Protein AF-A0A3N6N5E8-F1 (afdb_monomer)

Foldseek 3Di:
DFPPVPDDDPDPQWDDDRWKIWGHDFLDPVVLVVCCVVCVVCNVVSVQQNVVCVVPVHIRMDTDD

Solvent-accessible surface area (backbone atoms only — not comparable to full-atom values): 3874 Å² total; per-residue (Å²): 96,78,58,79,75,67,89,78,75,100,47,91,44,54,49,74,60,77,47,35,45,37,44,65,64,75,59,43,72,67,54,45,53,51,48,37,71,74,40,64,92,47,40,70,59,52,50,52,30,34,56,36,19,77,77,37,81,86,54,20,54,51,71,52,96

Sequence (65 aa):
MINDGNFKIDDSRFSWDTYSIVFQGFMISTTFAQLQAKYPYYQEVFQRLYQNYQVVPCSSSFRFK

Nearest PDB structures (foldseek):
  4j2g-assembly3_A  TM=2.216E-01  e=2.985E+00  Lachancea thermotolerans CBS 6340

pLDDT: mean 80.65, std 13.86, range [36.22, 93.88]

Radius of gyration: 10.87 Å; Cα contacts (8 Å, |Δi|>4): 83; chains: 1; bounding box: 27×19×26 Å

Secondary structure (DSSP, 8-state):
----S------TTEEE-SSEEEE-S---HHHHHHHHHH-GGGHHHHHHHHHHHHH-TT-EEEE--

Mean predicted aligned error: 6.32 Å

Structure (mmCIF, N/CA/C/O backbone):
data_AF-A0A3N6N5E8-F1
#
_entry.id   AF-A0A3N6N5E8-F1
#
loop_
_atom_site.group_PDB
_atom_site.id
_atom_site.type_symbol
_atom_site.label_atom_id
_atom_site.label_alt_id
_atom_site.label_comp_id
_atom_site.label_asym_id
_atom_site.label_entity_id
_atom_site.label_seq_id
_atom_site.pdbx_PDB_ins_code
_atom_site.Cartn_x
_atom_site.Cartn_y
_atom_site.Cartn_z
_atom_site.occupancy
_atom_site.B_iso_or_equiv
_atom_site.auth_seq_id
_atom_site.auth_comp_id
_atom_site.auth_asym_id
_atom_site.auth_atom_id
_atom_site.pdbx_PDB_model_num
ATOM 1 N N . MET A 1 1 ? 9.702 9.214 -12.315 1.00 41.81 1 MET A N 1
ATOM 2 C CA . MET A 1 1 ? 9.810 9.226 -10.835 1.00 41.81 1 MET A CA 1
ATOM 3 C C . MET A 1 1 ? 9.902 7.768 -10.443 1.00 41.81 1 MET A C 1
ATOM 5 O O . MET A 1 1 ? 8.905 7.066 -10.540 1.00 41.81 1 MET A O 1
ATOM 9 N N . ILE A 1 2 ? 11.124 7.290 -10.220 1.00 36.22 2 ILE A N 1
ATOM 10 C CA . ILE A 1 2 ? 11.448 5.863 -10.167 1.00 36.22 2 ILE A CA 1
ATOM 11 C C . ILE A 1 2 ? 10.863 5.296 -8.868 1.00 36.22 2 ILE A C 1
ATOM 13 O O . ILE A 1 2 ? 11.089 5.854 -7.797 1.00 36.22 2 ILE A O 1
ATOM 17 N N . ASN A 1 3 ? 10.079 4.216 -8.949 1.00 48.94 3 ASN A N 1
ATOM 18 C CA . ASN A 1 3 ? 9.901 3.354 -7.784 1.00 48.94 3 ASN A CA 1
ATOM 19 C C . ASN A 1 3 ? 11.269 2.718 -7.579 1.00 48.94 3 ASN A C 1
ATOM 21 O O . ASN A 1 3 ? 11.612 1.798 -8.317 1.00 48.94 3 ASN A O 1
ATOM 25 N N . ASP A 1 4 ? 12.092 3.239 -6.672 1.00 48.69 4 ASP A N 1
ATOM 26 C CA . ASP A 1 4 ? 13.446 2.723 -6.411 1.00 48.69 4 ASP A CA 1
ATOM 27 C C . ASP A 1 4 ? 13.417 1.316 -5.769 1.00 48.69 4 ASP A C 1
ATOM 29 O O . ASP A 1 4 ? 14.191 1.011 -4.872 1.00 48.69 4 ASP A O 1
ATOM 33 N N . GLY A 1 5 ? 12.467 0.447 -6.143 1.00 54.06 5 GLY A N 1
ATOM 34 C CA . GLY A 1 5 ? 12.306 -0.915 -5.628 1.00 54.06 5 GLY A CA 1
ATOM 35 C C . GLY A 1 5 ? 12.050 -1.005 -4.118 1.00 54.06 5 GLY A C 1
ATOM 36 O O . GLY A 1 5 ? 12.039 -2.106 -3.563 1.00 54.06 5 GLY A O 1
ATOM 37 N N . ASN A 1 6 ? 11.854 0.135 -3.452 1.00 68.19 6 ASN A N 1
ATOM 38 C CA . ASN A 1 6 ? 11.878 0.244 -1.998 1.00 68.19 6 ASN A CA 1
ATOM 39 C C . ASN A 1 6 ? 10.501 0.129 -1.353 1.00 68.19 6 ASN A C 1
ATOM 41 O O . ASN A 1 6 ? 10.433 -0.069 -0.144 1.00 68.19 6 ASN A O 1
ATOM 45 N N . PHE A 1 7 ? 9.406 0.224 -2.114 1.00 78.38 7 PHE A N 1
ATOM 46 C CA . PHE A 1 7 ? 8.087 -0.020 -1.543 1.00 78.38 7 PHE A CA 1
ATOM 47 C C . PHE A 1 7 ? 7.961 -1.495 -1.171 1.00 78.38 7 PHE A C 1
ATOM 49 O O . PHE A 1 7 ? 7.829 -2.351 -2.039 1.00 78.38 7 PHE A O 1
ATOM 56 N N . LYS A 1 8 ? 8.045 -1.789 0.125 1.00 82.50 8 LYS A N 1
ATOM 57 C CA . LYS A 1 8 ? 7.828 -3.119 0.691 1.00 82.50 8 LYS A CA 1
ATOM 58 C C . LYS A 1 8 ? 7.089 -2.956 2.003 1.00 82.50 8 LYS A C 1
ATOM 60 O O . LYS A 1 8 ? 7.625 -2.367 2.944 1.00 82.50 8 LYS A O 1
ATOM 65 N N . ILE A 1 9 ? 5.866 -3.469 2.060 1.00 86.94 9 ILE A N 1
ATOM 66 C CA . ILE A 1 9 ? 5.076 -3.504 3.287 1.00 86.94 9 ILE A CA 1
ATOM 67 C C . ILE A 1 9 ? 4.469 -4.882 3.480 1.00 86.94 9 ILE A C 1
ATOM 69 O O . ILE A 1 9 ? 3.975 -5.496 2.541 1.00 86.94 9 ILE A O 1
ATOM 73 N N . ASP A 1 10 ? 4.509 -5.353 4.719 1.00 85.81 10 ASP A N 1
ATOM 74 C CA . ASP A 1 10 ? 3.850 -6.589 5.118 1.00 85.81 10 ASP A CA 1
ATOM 75 C C . ASP A 1 10 ? 2.370 -6.298 5.418 1.00 85.81 10 ASP A C 1
ATOM 77 O O . ASP A 1 10 ? 1.968 -6.036 6.557 1.00 85.81 10 ASP A O 1
ATOM 81 N N . ASP A 1 11 ? 1.583 -6.186 4.347 1.00 87.94 11 ASP A N 1
ATOM 82 C CA . ASP A 1 11 ? 0.134 -6.000 4.377 1.00 87.94 11 ASP A CA 1
ATOM 83 C C . ASP A 1 11 ? -0.475 -6.660 3.135 1.00 87.94 11 ASP A C 1
ATOM 85 O O . ASP A 1 11 ? -0.187 -6.272 2.002 1.00 87.94 11 ASP A O 1
ATOM 89 N N . SER A 1 12 ? -1.327 -7.665 3.348 1.00 89.31 12 SER A N 1
ATOM 90 C CA . SER A 1 12 ? -1.900 -8.496 2.280 1.00 89.31 12 SER A CA 1
ATOM 91 C C . SER A 1 12 ? -2.791 -7.731 1.303 1.00 89.31 12 SER A C 1
ATOM 93 O O . SER A 1 12 ? -3.081 -8.230 0.218 1.00 89.31 12 SER A O 1
ATOM 95 N N . ARG A 1 13 ? -3.214 -6.513 1.658 1.00 90.50 13 ARG A N 1
ATOM 96 C CA . ARG A 1 13 ? -3.975 -5.637 0.763 1.00 90.50 13 ARG A CA 1
ATOM 97 C C . ARG A 1 13 ? -3.099 -5.008 -0.310 1.00 90.50 13 ARG A C 1
ATOM 99 O O . ARG A 1 13 ? -3.633 -4.398 -1.229 1.00 90.50 13 ARG A O 1
ATOM 106 N N . PHE A 1 14 ? -1.777 -5.105 -0.208 1.00 90.38 14 PHE A N 1
ATOM 107 C CA . PHE A 1 14 ? -0.873 -4.527 -1.185 1.00 90.38 14 PHE A CA 1
ATOM 108 C C . PHE A 1 14 ? -0.276 -5.584 -2.096 1.00 90.38 14 PHE A C 1
ATOM 110 O O . PHE A 1 14 ? 0.142 -6.661 -1.684 1.00 90.38 14 PHE A O 1
ATOM 117 N N . SER A 1 15 ? -0.197 -5.229 -3.368 1.00 87.62 15 SER A N 1
ATOM 118 C CA . SER A 1 15 ? 0.603 -5.930 -4.360 1.00 87.62 15 SER A CA 1
ATOM 119 C C . SER A 1 15 ? 1.411 -4.884 -5.104 1.00 87.62 15 SER A C 1
ATOM 121 O O . SER A 1 15 ? 0.899 -3.809 -5.418 1.00 87.62 15 SER A O 1
ATOM 123 N N . TRP A 1 16 ? 2.681 -5.158 -5.357 1.00 88.31 16 TRP A N 1
ATOM 124 C CA . TRP A 1 16 ? 3.547 -4.216 -6.049 1.00 88.31 16 TRP A CA 1
ATOM 125 C C . TRP A 1 16 ? 4.573 -4.954 -6.895 1.00 88.31 16 TRP A C 1
ATOM 127 O O . TRP A 1 16 ? 4.958 -6.085 -6.600 1.00 88.31 16 TRP A O 1
ATOM 137 N N . ASP A 1 17 ? 5.019 -4.279 -7.942 1.00 83.12 17 ASP A N 1
ATOM 138 C CA . ASP A 1 17 ? 6.127 -4.692 -8.785 1.00 83.12 17 ASP A CA 1
ATOM 139 C C . ASP A 1 17 ? 7.042 -3.487 -9.055 1.00 83.12 17 ASP A C 1
ATOM 141 O O . ASP A 1 17 ? 6.910 -2.416 -8.452 1.00 83.12 17 ASP A O 1
ATOM 145 N N . THR A 1 18 ? 8.003 -3.657 -9.958 1.00 78.25 18 THR A N 1
ATOM 146 C CA . THR A 1 18 ? 8.941 -2.601 -10.358 1.00 78.25 18 THR A CA 1
ATOM 147 C C . THR A 1 18 ? 8.241 -1.344 -10.889 1.00 78.25 18 THR A C 1
ATOM 149 O O . THR A 1 18 ? 8.794 -0.250 -10.807 1.00 78.25 18 THR A O 1
ATOM 152 N N . TYR A 1 19 ? 7.020 -1.468 -11.408 1.00 79.06 19 TYR A N 1
ATOM 153 C CA . TYR A 1 19 ? 6.336 -0.427 -12.170 1.00 79.06 19 TYR A CA 1
ATOM 154 C C . TYR A 1 19 ? 5.037 0.053 -11.533 1.00 79.06 19 TYR A C 1
ATOM 156 O O . TYR A 1 19 ? 4.491 1.071 -11.965 1.00 79.06 19 TYR A O 1
ATOM 164 N N . SER A 1 20 ? 4.512 -0.640 -10.526 1.00 82.81 20 SER A N 1
ATOM 165 C CA . SER A 1 20 ? 3.192 -0.353 -9.988 1.00 82.81 20 SER A CA 1
ATOM 166 C C . SER A 1 20 ? 3.025 -0.751 -8.529 1.00 82.81 20 SER A C 1
ATOM 168 O O . SER A 1 20 ? 3.660 -1.673 -8.023 1.00 82.81 20 SER A O 1
ATOM 170 N N . ILE A 1 21 ? 2.131 -0.027 -7.856 1.00 87.50 21 ILE A N 1
ATOM 171 C CA . ILE A 1 21 ? 1.597 -0.384 -6.544 1.00 87.50 21 ILE A CA 1
ATOM 172 C C . ILE A 1 21 ? 0.081 -0.430 -6.674 1.00 87.50 21 ILE A C 1
ATOM 174 O O . ILE A 1 21 ? -0.548 0.500 -7.194 1.00 87.50 21 ILE A O 1
ATOM 178 N N . VAL A 1 22 ? -0.498 -1.515 -6.182 1.00 86.94 22 VAL A N 1
ATOM 179 C CA . VAL A 1 22 ? -1.930 -1.778 -6.168 1.00 86.94 22 VAL A CA 1
ATOM 180 C C . VAL A 1 22 ? -2.361 -1.984 -4.726 1.00 86.94 22 VAL A C 1
ATOM 182 O O . VAL A 1 22 ? -1.771 -2.783 -4.000 1.00 86.94 22 VAL A O 1
ATOM 185 N N . PHE A 1 23 ? -3.408 -1.267 -4.328 1.00 89.62 23 PHE A N 1
ATOM 186 C CA . PHE A 1 23 ? -4.101 -1.493 -3.070 1.00 89.62 23 PHE A CA 1
ATOM 187 C C . PHE A 1 23 ? -5.454 -2.156 -3.336 1.00 89.62 23 PHE A C 1
ATOM 189 O O . PHE A 1 23 ? -6.283 -1.63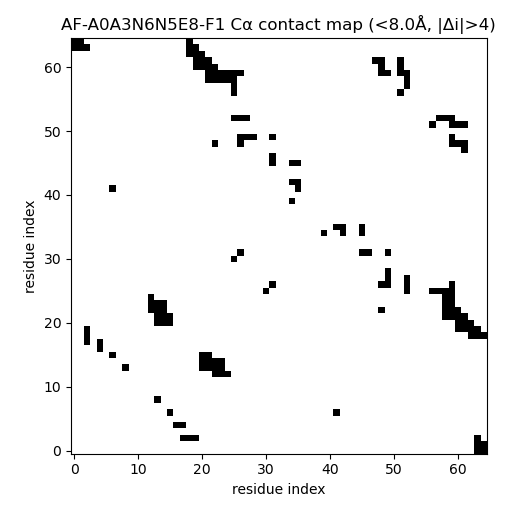6 -4.084 1.00 89.62 23 PHE A O 1
ATOM 196 N N . GLN A 1 24 ? -5.664 -3.312 -2.717 1.00 87.81 24 GLN A N 1
ATOM 197 C CA . GLN A 1 24 ? -6.883 -4.101 -2.777 1.00 87.81 24 GLN A CA 1
ATOM 198 C C . GLN A 1 24 ? -7.794 -3.722 -1.609 1.00 87.81 24 GLN A C 1
ATOM 200 O O . GLN A 1 24 ? -7.524 -4.032 -0.448 1.00 87.81 24 GLN A O 1
ATOM 205 N N . GLY A 1 25 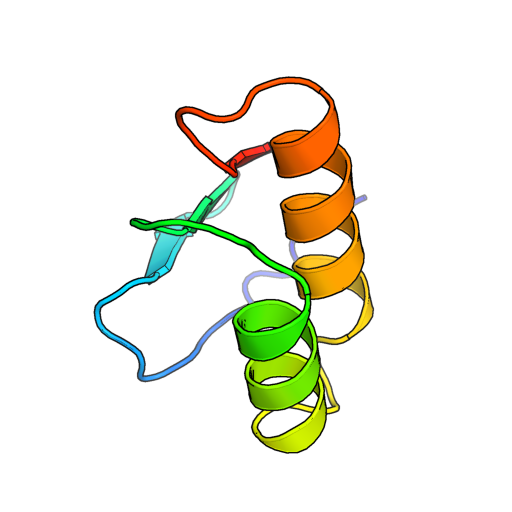? -8.892 -3.043 -1.929 1.00 85.94 25 GLY A N 1
ATOM 206 C CA . GLY A 1 25 ? -9.887 -2.595 -0.964 1.00 85.94 25 GLY A CA 1
ATOM 207 C C . GLY A 1 25 ? -10.262 -1.133 -1.165 1.00 85.94 25 GLY A C 1
ATOM 208 O O . GLY A 1 25 ? -9.884 -0.495 -2.146 1.00 85.94 25 GLY A O 1
ATOM 209 N N . PHE A 1 26 ? -11.019 -0.600 -0.211 1.00 86.44 26 PHE A N 1
ATOM 210 C CA . PHE A 1 26 ? -11.481 0.780 -0.253 1.00 86.44 26 PHE A CA 1
ATOM 211 C C . PHE A 1 26 ? -10.460 1.695 0.418 1.00 86.44 26 PHE A C 1
ATOM 213 O O . PHE A 1 26 ? -10.270 1.641 1.633 1.00 86.44 26 PHE A O 1
ATOM 220 N N . MET A 1 27 ? -9.802 2.550 -0.364 1.00 89.38 27 MET A N 1
ATOM 221 C CA . MET A 1 27 ? -8.879 3.555 0.165 1.00 89.38 27 MET A CA 1
ATOM 222 C C . MET A 1 27 ? -9.673 4.774 0.657 1.00 89.38 27 MET A C 1
ATOM 224 O O . MET A 1 27 ? -9.597 5.864 0.100 1.00 89.38 27 MET A O 1
ATOM 228 N N . ILE A 1 28 ? -10.488 4.570 1.693 1.00 89.62 28 ILE A N 1
ATOM 229 C CA . ILE A 1 28 ? -11.251 5.626 2.374 1.00 89.62 28 ILE A CA 1
ATOM 230 C C . ILE A 1 28 ? -10.377 6.379 3.387 1.00 89.62 28 ILE A C 1
ATOM 232 O O . ILE A 1 28 ? -9.282 5.935 3.736 1.00 89.62 28 ILE A O 1
ATOM 236 N N . SER A 1 29 ? -10.865 7.516 3.892 1.00 89.81 29 SER A N 1
ATOM 237 C CA . SER A 1 29 ? -10.102 8.413 4.777 1.00 89.81 29 SER A CA 1
ATOM 238 C C . SER A 1 29 ? -9.567 7.724 6.038 1.00 89.81 29 SER A C 1
ATOM 240 O O . SER A 1 29 ? -8.441 7.988 6.455 1.00 89.81 29 SER A O 1
ATOM 242 N N . THR A 1 30 ? -10.335 6.801 6.622 1.00 93.56 30 THR A N 1
ATOM 243 C CA . THR A 1 30 ? -9.920 6.027 7.801 1.00 93.56 30 THR A CA 1
ATOM 244 C C . THR A 1 30 ? -8.764 5.084 7.481 1.00 93.56 30 THR A C 1
ATOM 246 O O . THR A 1 30 ? -7.778 5.049 8.214 1.00 93.56 30 THR A O 1
ATOM 249 N N . THR A 1 31 ? -8.841 4.359 6.365 1.00 92.06 31 THR A N 1
ATOM 250 C CA . THR A 1 31 ? -7.771 3.474 5.887 1.00 92.06 31 THR A CA 1
ATOM 251 C C . THR A 1 31 ? -6.511 4.260 5.540 1.00 92.06 31 THR A C 1
ATOM 253 O O . THR A 1 31 ? -5.416 3.854 5.922 1.00 92.06 31 THR A O 1
ATOM 256 N N . PHE A 1 32 ? -6.661 5.416 4.894 1.00 91.75 32 PHE A N 1
ATOM 257 C CA . PHE A 1 32 ? -5.556 6.322 4.600 1.00 91.75 32 PHE A CA 1
ATOM 258 C C . PHE A 1 32 ? -4.833 6.779 5.878 1.00 91.75 32 PHE A C 1
ATOM 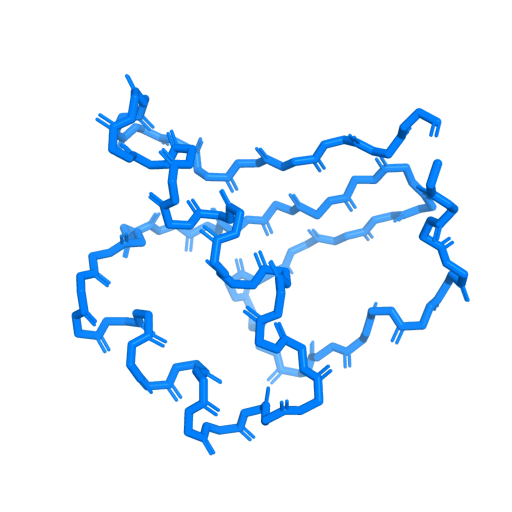260 O O . PHE A 1 32 ? -3.619 6.606 5.986 1.00 91.75 32 PHE A O 1
ATOM 267 N N . ALA A 1 33 ? -5.572 7.267 6.880 1.00 93.88 33 ALA A N 1
ATOM 268 C CA . ALA A 1 33 ? -4.994 7.698 8.154 1.00 93.88 33 ALA A CA 1
ATOM 269 C C . ALA A 1 33 ? -4.276 6.550 8.891 1.00 93.88 33 ALA A C 1
ATOM 271 O O . ALA A 1 33 ? -3.174 6.734 9.409 1.00 93.88 33 ALA A O 1
ATOM 272 N N . GLN A 1 34 ? -4.859 5.346 8.892 1.00 93.75 34 GLN A N 1
ATOM 273 C CA . GLN A 1 34 ? -4.239 4.156 9.485 1.00 93.75 34 GLN A CA 1
ATOM 274 C C . GLN A 1 34 ? -2.920 3.785 8.798 1.00 93.75 34 GLN A C 1
ATOM 276 O O . GLN A 1 34 ? -1.938 3.482 9.476 1.00 93.75 34 GLN A O 1
ATOM 281 N N . LEU A 1 35 ? -2.879 3.814 7.463 1.00 92.25 35 LEU A N 1
ATOM 282 C CA . LEU A 1 35 ? -1.676 3.488 6.698 1.00 92.25 35 LEU A CA 1
ATOM 283 C C . LEU A 1 35 ? -0.572 4.528 6.905 1.00 92.25 35 LEU A C 1
ATOM 285 O O . LEU A 1 35 ? 0.578 4.144 7.108 1.00 92.25 35 LEU A O 1
ATOM 289 N N . GLN A 1 36 ? -0.911 5.821 6.936 1.00 92.19 36 GLN A N 1
ATOM 290 C CA . GLN A 1 36 ? 0.055 6.883 7.234 1.00 92.19 36 GLN A CA 1
ATOM 291 C C . GLN A 1 36 ? 0.633 6.775 8.649 1.00 92.19 36 GLN A C 1
ATOM 293 O O . GLN A 1 36 ? 1.825 7.011 8.834 1.00 92.19 36 GLN A O 1
ATOM 298 N N . ALA A 1 37 ? -0.189 6.399 9.634 1.00 93.12 37 ALA A N 1
ATOM 299 C CA . ALA A 1 37 ? 0.268 6.183 11.003 1.00 93.12 37 ALA A CA 1
ATOM 300 C C . ALA A 1 37 ? 1.159 4.935 11.126 1.00 93.12 37 ALA A C 1
ATOM 302 O O . ALA A 1 37 ? 2.164 4.962 11.833 1.00 93.12 37 ALA A O 1
ATOM 303 N N . LYS A 1 38 ? 0.808 3.846 10.428 1.00 92.88 38 LYS A N 1
ATOM 304 C CA . LYS A 1 38 ? 1.532 2.566 10.491 1.00 92.88 38 LYS A CA 1
ATOM 305 C C . LYS A 1 38 ? 2.843 2.584 9.701 1.00 92.88 38 LYS A C 1
ATOM 307 O O . LYS A 1 38 ? 3.820 1.987 10.145 1.00 92.88 38 LYS A O 1
ATOM 312 N N . TYR A 1 39 ? 2.877 3.262 8.553 1.00 90.56 39 TYR A N 1
ATOM 313 C CA . TYR A 1 39 ? 4.057 3.337 7.690 1.00 90.56 39 TYR A CA 1
ATOM 314 C C . TYR A 1 39 ? 4.374 4.789 7.289 1.00 90.56 39 TYR A C 1
ATOM 316 O O . TYR A 1 39 ? 4.173 5.182 6.135 1.00 90.56 39 TYR A O 1
ATOM 324 N N . PRO A 1 40 ? 4.912 5.604 8.214 1.00 87.31 40 PRO A N 1
ATOM 325 C CA . PRO A 1 40 ? 5.159 7.026 7.970 1.00 87.31 40 PRO A CA 1
ATOM 326 C C . PRO A 1 40 ? 6.154 7.291 6.829 1.00 87.31 40 PRO A C 1
ATOM 328 O O . PRO A 1 40 ? 6.102 8.343 6.202 1.00 87.31 40 PRO A O 1
ATOM 331 N N . TYR A 1 41 ? 7.019 6.327 6.500 1.00 89.00 41 TYR A N 1
ATOM 332 C CA . TYR A 1 41 ? 7.969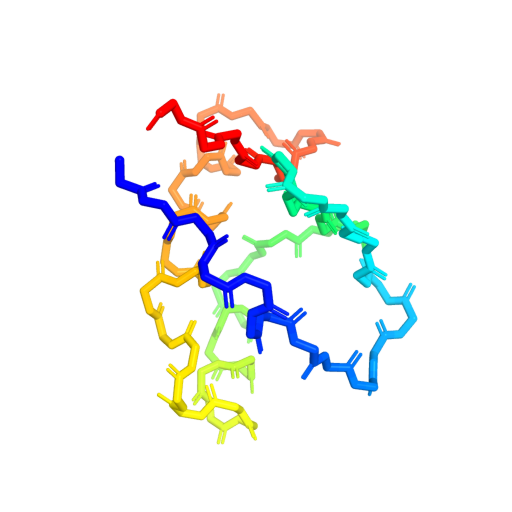 6.443 5.390 1.00 89.00 41 TYR A CA 1
ATOM 333 C C . TYR A 1 41 ? 7.300 6.442 3.999 1.00 89.00 41 TYR A C 1
ATOM 335 O O . TYR A 1 41 ? 7.865 6.970 3.047 1.00 89.00 41 TYR A O 1
ATOM 343 N N . TYR A 1 42 ? 6.080 5.903 3.866 1.00 88.75 42 TYR A N 1
ATOM 344 C CA . TYR A 1 42 ? 5.378 5.774 2.578 1.00 88.75 42 TYR A CA 1
ATOM 345 C C . TYR A 1 42 ? 4.186 6.733 2.429 1.00 88.75 42 TYR A C 1
ATOM 347 O O . TYR A 1 42 ? 3.278 6.480 1.635 1.00 88.75 42 TYR A O 1
ATOM 355 N N . GLN A 1 43 ? 4.173 7.845 3.173 1.00 88.19 43 GLN A N 1
ATOM 356 C CA . GLN A 1 43 ? 3.068 8.815 3.161 1.00 88.19 43 GLN A CA 1
ATOM 357 C C . GLN A 1 43 ? 2.676 9.272 1.749 1.00 88.19 43 GLN A C 1
ATOM 359 O O . GLN A 1 43 ? 1.486 9.320 1.436 1.00 88.19 43 GLN A O 1
ATOM 364 N N . GLU A 1 44 ? 3.658 9.545 0.885 1.00 87.81 44 GLU A N 1
ATOM 365 C CA . GLU A 1 44 ? 3.413 9.999 -0.488 1.00 87.81 44 GLU A CA 1
ATOM 366 C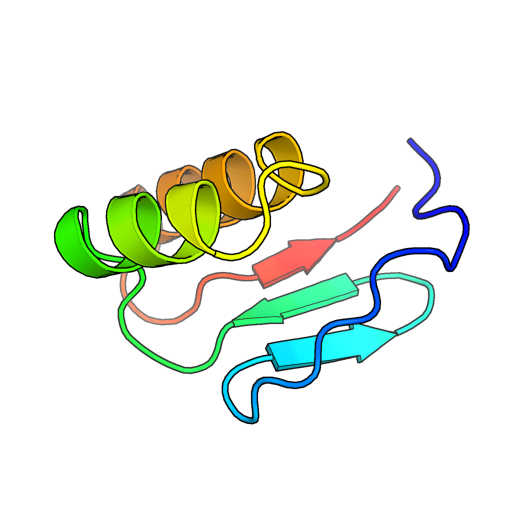 C . GLU A 1 44 ? 2.710 8.928 -1.343 1.00 87.81 44 GLU A C 1
ATOM 368 O O . GLU A 1 44 ? 1.807 9.238 -2.123 1.00 87.81 44 GLU A O 1
ATOM 373 N N . VAL A 1 45 ? 3.062 7.650 -1.160 1.00 88.19 45 VAL A N 1
ATOM 374 C CA . VAL A 1 45 ? 2.418 6.532 -1.867 1.00 88.19 45 VAL A CA 1
ATOM 375 C C . VAL A 1 45 ? 0.947 6.438 -1.474 1.00 88.19 45 VAL A C 1
ATOM 377 O O . VAL A 1 45 ? 0.076 6.370 -2.343 1.00 88.19 45 VAL A O 1
ATOM 380 N N . PHE A 1 46 ? 0.648 6.477 -0.174 1.00 90.94 46 PHE A N 1
ATOM 381 C CA . PHE A 1 46 ? -0.736 6.399 0.297 1.00 90.94 46 PHE A CA 1
ATOM 382 C C . PHE A 1 46 ? -1.559 7.603 -0.143 1.00 90.94 46 PHE A C 1
ATOM 384 O O . PHE A 1 46 ? -2.727 7.441 -0.489 1.00 90.94 46 PHE A O 1
ATOM 391 N N . GLN A 1 47 ? -0.953 8.792 -0.196 1.00 89.88 47 GLN A N 1
ATOM 392 C CA . GLN A 1 47 ? 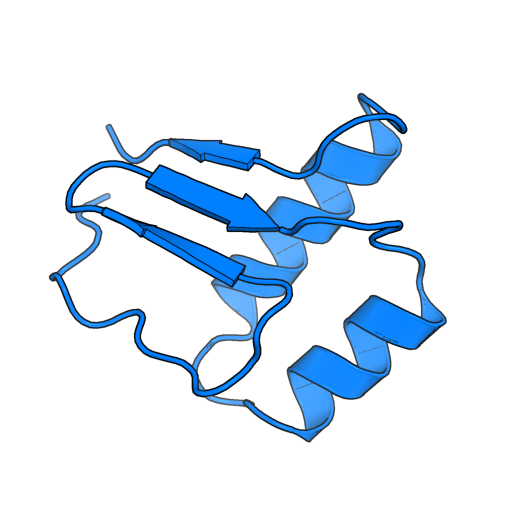-1.631 9.990 -0.677 1.00 89.88 47 GLN A CA 1
ATOM 393 C C . GLN A 1 47 ? -2.053 9.837 -2.140 1.00 89.88 47 GLN A C 1
ATOM 395 O O . GLN A 1 47 ? -3.198 10.134 -2.477 1.00 89.88 47 GLN A O 1
ATOM 400 N N . ARG A 1 48 ? -1.177 9.299 -2.997 1.00 88.31 48 ARG A N 1
ATOM 401 C CA . ARG A 1 48 ? -1.505 9.026 -4.406 1.00 88.31 48 ARG A CA 1
ATOM 402 C C . ARG A 1 48 ? -2.596 7.971 -4.553 1.00 88.31 48 ARG A C 1
ATOM 404 O O . ARG A 1 48 ? -3.516 8.146 -5.344 1.00 88.31 48 ARG A O 1
ATOM 411 N N . LEU A 1 49 ? -2.530 6.890 -3.776 1.00 88.00 49 LEU A N 1
ATOM 412 C CA . LEU A 1 49 ? -3.559 5.846 -3.792 1.00 88.00 49 LEU A CA 1
ATOM 413 C C . LEU A 1 49 ? -4.930 6.380 -3.350 1.00 88.00 49 LEU A C 1
ATOM 415 O O . LEU A 1 49 ? -5.946 6.007 -3.941 1.00 88.00 49 LEU A O 1
ATOM 419 N N . TYR A 1 50 ? -4.954 7.262 -2.348 1.00 89.38 50 TYR A N 1
ATOM 420 C CA . TYR A 1 50 ? -6.165 7.930 -1.872 1.00 89.38 50 TYR A CA 1
ATOM 421 C C . TYR A 1 50 ? -6.730 8.898 -2.918 1.00 89.38 50 TYR A C 1
ATOM 423 O O . TYR A 1 50 ? -7.914 8.842 -3.234 1.00 89.38 50 TYR A O 1
ATOM 431 N N . GLN A 1 51 ? -5.885 9.729 -3.531 1.00 87.06 51 GLN A N 1
ATOM 432 C CA . GLN A 1 51 ? -6.300 10.619 -4.621 1.00 87.06 51 GLN A CA 1
ATOM 433 C C . GLN A 1 51 ? -6.871 9.835 -5.808 1.00 87.06 51 GLN A C 1
ATOM 435 O O . GLN A 1 51 ? -7.936 10.174 -6.319 1.00 87.06 51 GLN A O 1
ATOM 440 N N . ASN A 1 52 ? -6.217 8.740 -6.205 1.00 83.44 52 ASN A N 1
ATOM 441 C CA . ASN A 1 52 ? -6.698 7.891 -7.294 1.00 83.44 52 ASN A CA 1
ATOM 442 C C . ASN A 1 52 ? -8.046 7.236 -6.962 1.00 83.44 52 ASN A C 1
ATOM 444 O O . ASN A 1 52 ? -8.899 7.135 -7.840 1.00 83.44 52 ASN A O 1
ATOM 448 N N . TYR A 1 53 ? -8.270 6.856 -5.700 1.00 83.25 53 TYR A N 1
ATOM 449 C CA . TYR A 1 53 ? -9.556 6.329 -5.234 1.00 83.25 53 TYR A CA 1
ATOM 450 C C . TYR A 1 53 ? -10.701 7.334 -5.376 1.00 83.25 53 TYR A C 1
ATOM 452 O O . TYR A 1 53 ? -11.804 6.968 -5.771 1.00 83.25 53 TYR A O 1
ATOM 460 N N . GLN A 1 54 ? -10.443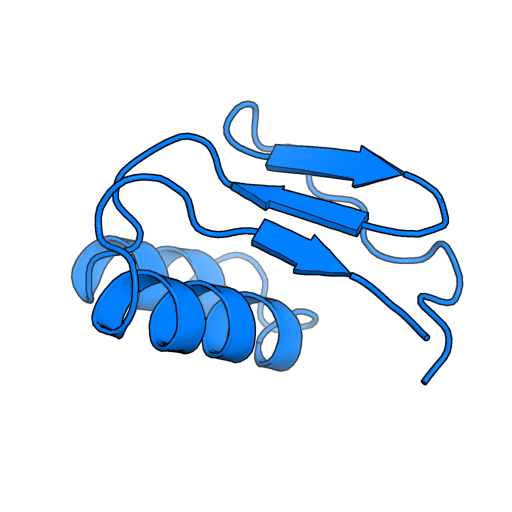 8.609 -5.064 1.00 78.81 54 GLN A N 1
ATOM 461 C CA . GLN A 1 54 ? -11.451 9.667 -5.180 1.00 78.81 54 GLN A CA 1
ATOM 462 C C . GLN A 1 54 ? -11.897 9.894 -6.631 1.00 78.81 54 GLN A C 1
ATOM 464 O O . GLN A 1 54 ? -13.013 10.356 -6.856 1.00 78.81 54 GLN A O 1
ATOM 469 N N . VAL A 1 55 ? -11.046 9.556 -7.605 1.00 75.44 55 VAL A N 1
ATOM 470 C CA . VAL A 1 55 ? -11.363 9.636 -9.038 1.00 75.44 55 VAL A CA 1
ATOM 471 C C . VAL A 1 55 ? -11.992 8.333 -9.547 1.00 75.44 55 VAL A C 1
ATOM 473 O O . VAL A 1 55 ? -12.931 8.378 -10.339 1.00 75.44 55 VAL A O 1
ATOM 476 N N . VAL A 1 56 ? -11.505 7.172 -9.090 1.00 69.75 56 VAL A N 1
ATOM 477 C CA . VAL A 1 56 ? -11.993 5.839 -9.485 1.00 69.75 56 VAL A CA 1
ATOM 478 C C . VAL A 1 56 ? -12.201 4.963 -8.235 1.00 69.75 56 VAL A C 1
ATOM 480 O O . VAL A 1 56 ? -11.256 4.321 -7.768 1.00 69.75 56 VAL A O 1
ATOM 483 N N . PRO A 1 57 ? -13.440 4.857 -7.715 1.00 60.06 57 PRO A N 1
ATOM 484 C CA . PRO A 1 57 ? -13.734 4.199 -6.432 1.00 60.06 57 PRO A CA 1
ATOM 485 C C . PRO A 1 57 ? -13.536 2.674 -6.398 1.00 60.06 57 PRO A C 1
ATOM 487 O O . PRO A 1 57 ? -13.734 2.054 -5.357 1.00 60.06 57 PRO A O 1
ATOM 490 N N . CYS A 1 58 ? -13.188 2.044 -7.523 1.00 61.16 58 CYS A N 1
ATOM 491 C CA . CYS A 1 58 ? -13.138 0.583 -7.638 1.00 61.16 58 CYS A CA 1
ATOM 492 C C . CYS A 1 58 ? -11.721 -0.005 -7.560 1.00 61.16 58 CYS A C 1
ATOM 494 O O . CYS A 1 58 ? -11.585 -1.207 -7.345 1.00 61.16 58 CYS A O 1
ATOM 496 N N . SER A 1 59 ? -10.665 0.800 -7.725 1.00 58.19 59 SER A N 1
ATOM 497 C CA . SER A 1 59 ? -9.285 0.310 -7.603 1.00 58.19 59 SER A CA 1
ATOM 498 C C . SER A 1 59 ? -8.284 1.453 -7.446 1.00 58.19 59 SER A C 1
ATOM 500 O O . SER A 1 59 ? -8.049 2.219 -8.385 1.00 58.19 59 SER A O 1
ATOM 502 N N . SER A 1 60 ? -7.627 1.527 -6.291 1.00 69.31 60 SER A N 1
ATOM 503 C CA . SER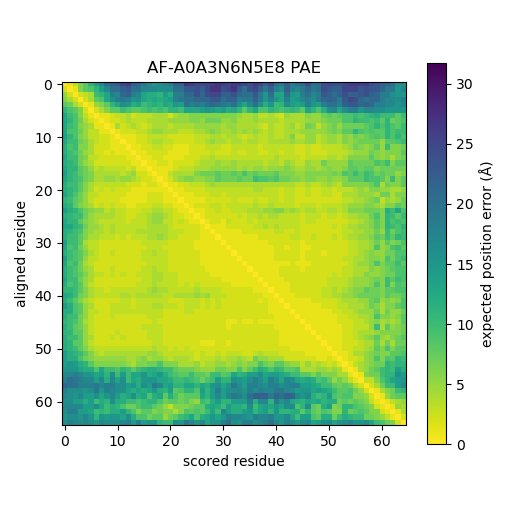 A 1 60 ? -6.490 2.421 -6.075 1.00 69.31 60 SER A CA 1
ATOM 504 C C . SER A 1 60 ? -5.219 1.775 -6.613 1.00 69.31 60 SER A C 1
ATOM 506 O O . SER A 1 60 ? -4.613 0.930 -5.956 1.00 69.31 60 SER A O 1
ATOM 508 N N . SER A 1 61 ? -4.803 2.169 -7.813 1.00 71.94 61 SER A N 1
ATOM 509 C CA . SER A 1 61 ? -3.520 1.756 -8.391 1.00 71.94 61 SER A CA 1
ATOM 510 C C . SER A 1 61 ? -2.725 2.978 -8.833 1.00 71.94 61 SER A C 1
ATOM 512 O O . SER A 1 61 ? -3.309 3.985 -9.235 1.00 71.94 61 SER A O 1
ATOM 514 N N . PHE A 1 62 ? -1.397 2.918 -8.748 1.00 73.50 62 PHE A N 1
ATOM 515 C CA . PHE A 1 62 ? -0.517 3.935 -9.324 1.00 73.50 62 PHE A CA 1
ATOM 516 C C . PHE A 1 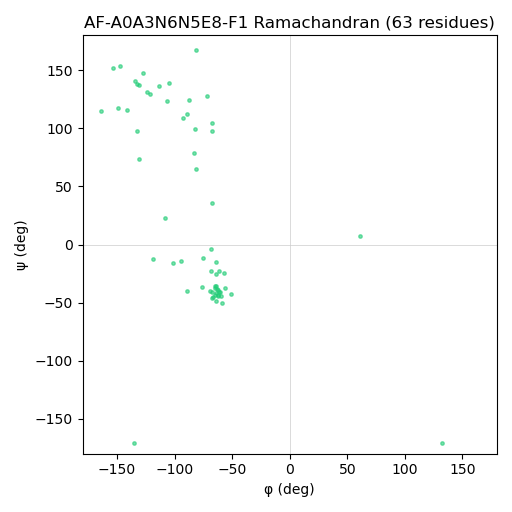62 ? 0.633 3.270 -10.084 1.00 73.50 62 PHE A C 1
ATOM 518 O O . PHE A 1 62 ? 1.170 2.253 -9.643 1.00 73.50 62 PHE A O 1
ATOM 525 N N . ARG A 1 63 ? 0.997 3.847 -11.236 1.00 68.94 63 ARG A N 1
ATOM 526 C CA . ARG A 1 63 ? 2.089 3.382 -12.103 1.00 68.94 63 ARG A CA 1
ATOM 527 C C . ARG A 1 63 ? 3.216 4.404 -12.135 1.00 68.94 63 ARG A C 1
ATOM 529 O O . ARG A 1 63 ? 2.967 5.597 -12.305 1.00 68.94 63 ARG A O 1
ATOM 536 N N . PHE A 1 64 ? 4.446 3.926 -12.036 1.00 65.00 64 PHE A N 1
ATOM 537 C CA . PHE A 1 64 ? 5.646 4.743 -12.143 1.00 65.00 64 PHE A CA 1
ATOM 538 C C . PHE A 1 64 ? 6.049 4.858 -13.620 1.00 65.00 64 PHE A C 1
ATOM 540 O O . PHE A 1 64 ? 6.184 3.846 -14.306 1.00 65.00 64 PHE A O 1
ATOM 547 N N . LYS A 1 65 ? 6.172 6.096 -14.114 1.00 53.06 65 LYS A N 1
ATOM 548 C CA . LYS A 1 65 ? 6.817 6.425 -15.395 1.00 53.06 65 LYS A CA 1
ATOM 549 C C . LYS A 1 65 ? 8.261 6.844 -15.157 1.00 53.06 65 LYS A C 1
ATOM 551 O O . LYS A 1 65 ? 8.507 7.580 -14.161 1.00 53.06 65 LYS A O 1
#

Organism: NCBI:txid1458930